Protein AF-A0A3D4F5P3-F1 (afdb_monomer)

Foldseek 3Di:
DWDAAPNRTQDPVQLVVQLVVVLVVCCVPPVDDCPVCSVVSSVVSVVVSSVVVVVVVVCVVVVHDDDPDDD

Sequence (71 aa):
MQTVVNGELLEGTWVEEEFSQIKSWHEQQSQVSCCERDEEFREQARQNVIGRLLLQQAAEKLDWEPTQEAV

Radius of gyration: 15.13 Å; Cα contacts (8 Å, |Δi|>4): 39; chains: 1; bounding box: 30×37×36 Å

Secondary structure (DSSP, 8-state):
--EEETTEEE-HHHHHHHHHHHHHHHHHHH-S-GGGGHHHHHHHHHHHHHHHHHHHHHHHHHT--------

pLDDT: mean 88.85, std 11.18, range [56.59, 97.62]

Solvent-accessible surface area (backbone atoms only — not comparable to full-atom values): 4315 Å² total; per-residue (Å²): 134,89,49,69,58,98,85,42,74,56,59,69,63,61,32,52,53,40,23,52,51,56,49,51,54,51,37,72,75,64,78,51,84,58,74,90,46,47,69,59,44,45,51,51,17,42,52,53,51,52,49,53,51,53,51,49,56,48,27,64,75,65,76,56,74,87,74,91,72,85,130

Mean predicted aligned error: 5.58 Å

Structure (mmCIF, N/CA/C/O backbone):
data_AF-A0A3D4F5P3-F1
#
_entry.id   AF-A0A3D4F5P3-F1
#
loop_
_atom_site.group_PDB
_atom_site.id
_atom_site.type_symbol
_atom_site.label_atom_id
_atom_site.label_alt_id
_atom_site.label_comp_id
_atom_site.label_asym_id
_atom_site.label_entity_id
_atom_site.label_seq_id
_atom_site.pdbx_PDB_ins_code
_atom_site.Cartn_x
_atom_site.Cartn_y
_atom_site.Cartn_z
_atom_site.occupancy
_atom_site.B_iso_or_equiv
_atom_site.auth_seq_id
_atom_site.auth_comp_id
_atom_site.auth_asym_id
_atom_site.auth_atom_id
_atom_site.pdbx_PDB_model_num
ATOM 1 N N . MET A 1 1 ? -4.888 -13.880 1.358 1.00 60.94 1 MET A N 1
ATOM 2 C CA . MET A 1 1 ? -4.646 -14.235 -0.059 1.00 60.94 1 MET A CA 1
ATOM 3 C C . MET A 1 1 ? -3.495 -13.383 -0.555 1.00 60.94 1 MET A C 1
ATOM 5 O O . MET A 1 1 ? -3.454 -12.214 -0.201 1.00 60.94 1 MET A O 1
ATOM 9 N N . GLN A 1 2 ? -2.550 -13.961 -1.294 1.00 81.75 2 GLN A N 1
ATOM 10 C CA . GLN A 1 2 ? -1.445 -13.201 -1.884 1.00 81.75 2 GLN A CA 1
ATOM 11 C C . GLN A 1 2 ? -1.939 -12.481 -3.141 1.00 81.75 2 GLN A C 1
ATOM 13 O O . GLN A 1 2 ? -2.643 -13.083 -3.950 1.00 81.75 2 GLN A O 1
ATOM 18 N N . THR A 1 3 ? -1.600 -11.199 -3.274 1.00 90.06 3 THR A N 1
ATOM 19 C CA . THR A 1 3 ? -1.922 -10.395 -4.460 1.00 90.06 3 THR A CA 1
ATOM 20 C C . THR A 1 3 ? -0.649 -10.232 -5.276 1.00 90.06 3 THR A C 1
ATOM 22 O O . THR A 1 3 ? 0.383 -9.868 -4.723 1.00 90.06 3 THR A O 1
ATOM 25 N N . VAL A 1 4 ? -0.713 -10.521 -6.574 1.00 95.38 4 VAL A N 1
ATOM 26 C CA . VAL A 1 4 ? 0.410 -10.352 -7.503 1.00 95.38 4 VAL A CA 1
ATOM 27 C C . VAL A 1 4 ? 0.009 -9.317 -8.547 1.00 95.38 4 VAL A C 1
ATOM 29 O O . VAL A 1 4 ? -1.036 -9.459 -9.180 1.00 95.38 4 VAL A O 1
ATOM 32 N N . VAL A 1 5 ? 0.832 -8.287 -8.726 1.00 95.62 5 VAL A N 1
ATOM 33 C CA . VAL A 1 5 ? 0.596 -7.168 -9.645 1.00 95.62 5 VAL A CA 1
ATOM 34 C C . VAL A 1 5 ? 1.714 -7.159 -10.681 1.00 95.62 5 VAL A C 1
ATOM 36 O O . VAL A 1 5 ? 2.868 -6.912 -10.353 1.00 95.62 5 VAL A O 1
ATOM 39 N N . ASN A 1 6 ? 1.387 -7.477 -11.936 1.00 95.81 6 ASN A N 1
ATOM 40 C CA . ASN A 1 6 ? 2.356 -7.572 -13.041 1.00 95.81 6 ASN A CA 1
ATOM 41 C C . ASN A 1 6 ? 3.584 -8.465 -12.751 1.00 95.81 6 ASN A C 1
ATOM 43 O O . ASN A 1 6 ? 4.664 -8.236 -13.284 1.00 95.81 6 ASN A O 1
ATOM 47 N N . GLY A 1 7 ? 3.414 -9.508 -11.934 1.00 95.12 7 GLY A N 1
ATOM 48 C CA . GLY A 1 7 ? 4.489 -10.434 -11.553 1.00 95.12 7 GLY A CA 1
ATOM 49 C C . GLY A 1 7 ? 5.222 -10.064 -10.262 1.00 95.12 7 GLY A C 1
ATOM 50 O O . GLY A 1 7 ? 6.000 -10.874 -9.768 1.00 95.12 7 GLY A O 1
ATOM 51 N N . GLU A 1 8 ? 4.931 -8.902 -9.680 1.00 94.75 8 GLU A N 1
ATOM 52 C CA . GLU A 1 8 ? 5.461 -8.479 -8.388 1.00 94.75 8 GLU A CA 1
ATOM 53 C C . GLU A 1 8 ? 4.499 -8.847 -7.256 1.00 94.75 8 GLU A C 1
ATOM 55 O O . GLU A 1 8 ? 3.282 -8.659 -7.363 1.00 94.75 8 GLU A O 1
ATOM 60 N N . LEU A 1 9 ? 5.036 -9.417 -6.177 1.00 94.62 9 LEU A N 1
ATOM 61 C CA . LEU A 1 9 ? 4.245 -9.772 -5.007 1.00 94.62 9 LEU A CA 1
ATOM 62 C C . LEU A 1 9 ? 3.939 -8.511 -4.203 1.00 94.62 9 LEU A C 1
ATOM 64 O O . LEU A 1 9 ? 4.840 -7.787 -3.797 1.00 94.62 9 LEU A O 1
ATOM 68 N N . LEU A 1 10 ? 2.660 -8.285 -3.929 1.00 93.31 10 LEU A N 1
ATOM 69 C CA . LEU A 1 10 ? 2.239 -7.224 -3.034 1.00 93.31 10 LEU A CA 1
ATOM 70 C C . LEU A 1 10 ? 2.399 -7.706 -1.589 1.00 93.31 10 LEU A C 1
ATOM 72 O O . LEU A 1 10 ? 1.660 -8.586 -1.130 1.00 93.31 10 LEU A O 1
ATOM 76 N N . GLU A 1 11 ? 3.378 -7.136 -0.892 1.00 92.19 11 GLU A N 1
ATOM 77 C CA . GLU A 1 11 ? 3.690 -7.482 0.492 1.00 92.19 11 GLU A CA 1
ATOM 78 C C . GLU A 1 11 ? 2.513 -7.159 1.417 1.00 92.19 11 GLU A C 1
ATOM 80 O O . GLU A 1 11 ? 1.964 -6.054 1.418 1.00 92.19 11 GLU A O 1
ATOM 85 N N . GLY A 1 12 ? 2.119 -8.134 2.239 1.00 89.81 12 GLY A N 1
ATOM 86 C CA . GLY A 1 12 ? 0.978 -7.975 3.144 1.00 89.81 12 GLY A CA 1
ATOM 87 C C . GLY A 1 12 ? 1.182 -6.850 4.162 1.00 89.81 12 GLY A C 1
ATOM 88 O O . GLY A 1 12 ? 0.222 -6.182 4.539 1.00 89.81 12 GLY A O 1
ATOM 89 N N . THR A 1 13 ? 2.431 -6.592 4.556 1.00 94.75 13 THR A N 1
ATOM 90 C CA . THR A 1 13 ? 2.790 -5.508 5.479 1.00 94.75 13 THR A CA 1
ATOM 91 C C . THR A 1 13 ? 2.439 -4.131 4.923 1.00 94.75 13 THR A C 1
ATOM 93 O O . THR A 1 13 ? 1.937 -3.304 5.675 1.00 94.75 13 THR A O 1
ATOM 96 N N . TRP A 1 14 ? 2.586 -3.900 3.613 1.00 95.50 14 TRP A N 1
ATOM 97 C CA . TRP A 1 14 ? 2.233 -2.620 2.985 1.00 95.50 14 TRP A CA 1
ATOM 98 C C . TRP A 1 14 ? 0.738 -2.313 3.103 1.00 95.50 14 TRP A C 1
ATOM 100 O O . TRP A 1 14 ? 0.346 -1.161 3.288 1.00 95.50 14 TRP A O 1
ATOM 110 N N . VAL A 1 15 ? -0.105 -3.347 3.018 1.00 95.69 15 VAL A N 1
ATOM 111 C CA . VAL A 1 15 ? -1.558 -3.205 3.188 1.00 95.69 15 VAL A CA 1
ATOM 112 C C . VAL A 1 15 ? -1.905 -2.903 4.640 1.00 95.69 15 VAL A C 1
ATOM 114 O O . VAL A 1 15 ? -2.743 -2.041 4.886 1.00 95.69 15 VAL A O 1
ATOM 117 N N . GLU A 1 16 ? -1.268 -3.573 5.604 1.00 95.62 16 GLU A N 1
ATOM 118 C CA . GLU A 1 16 ? -1.519 -3.317 7.030 1.00 95.62 16 GLU A CA 1
ATOM 119 C C . GLU A 1 16 ? -1.050 -1.921 7.464 1.00 95.62 16 GLU A C 1
ATOM 121 O O . GLU A 1 16 ? -1.727 -1.259 8.255 1.00 95.62 16 GLU A O 1
ATOM 126 N N . GLU A 1 17 ? 0.077 -1.448 6.933 1.00 96.94 17 GLU A N 1
ATOM 127 C CA . GLU A 1 17 ? 0.584 -0.096 7.175 1.00 96.94 17 GLU A CA 1
ATOM 128 C C . GLU A 1 17 ? -0.379 0.964 6.630 1.00 96.94 17 GLU A C 1
ATOM 130 O O . GLU A 1 17 ? -0.765 1.883 7.355 1.00 96.94 17 GLU A O 1
ATOM 135 N N . GLU A 1 18 ? -0.829 0.812 5.382 1.00 97.19 18 GLU A N 1
ATOM 136 C CA . GLU A 1 18 ? -1.806 1.714 4.765 1.00 97.19 18 GLU A CA 1
ATOM 137 C C . GLU A 1 18 ? -3.152 1.686 5.506 1.00 97.19 18 GLU A C 1
ATOM 139 O O . GLU A 1 18 ? -3.724 2.733 5.808 1.00 97.19 18 GLU A O 1
ATOM 144 N N . PHE A 1 19 ? -3.638 0.495 5.865 1.00 95.94 19 PHE A N 1
ATOM 145 C CA . PHE A 1 19 ? -4.855 0.323 6.658 1.00 95.94 19 PHE A CA 1
ATOM 146 C C . PHE A 1 19 ? -4.756 1.058 8.000 1.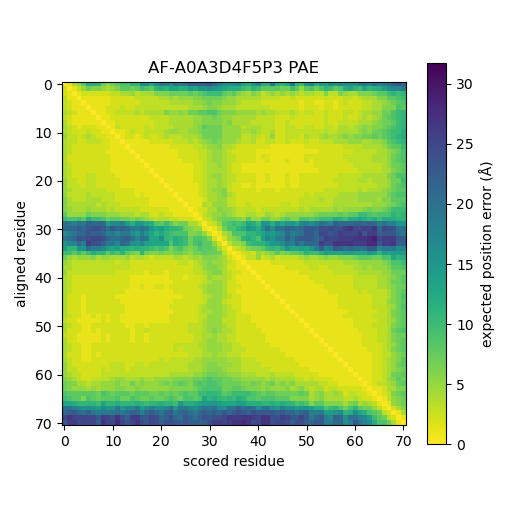00 95.94 19 PHE A C 1
ATOM 148 O O . PHE A 1 19 ? -5.683 1.774 8.382 1.00 95.94 19 PHE A O 1
ATOM 155 N N . SER A 1 20 ? -3.619 0.934 8.688 1.00 94.38 20 SER A N 1
ATOM 156 C CA . SER A 1 20 ? -3.379 1.609 9.967 1.00 94.38 20 SER A CA 1
ATOM 157 C C . SER A 1 20 ? -3.413 3.135 9.823 1.00 94.38 20 SER A C 1
ATOM 159 O O . SER A 1 20 ? -3.959 3.822 10.689 1.00 94.38 20 SER A O 1
ATOM 161 N N . GLN A 1 21 ? -2.888 3.675 8.718 1.00 94.38 21 GLN A N 1
ATOM 162 C CA . GLN A 1 21 ? -2.945 5.111 8.428 1.00 94.38 21 GLN A CA 1
ATOM 163 C C . GLN A 1 21 ? -4.372 5.591 8.141 1.00 94.38 21 GLN A C 1
ATOM 165 O O . GLN A 1 21 ? -4.812 6.574 8.742 1.00 94.38 21 GLN A O 1
ATOM 170 N N . ILE A 1 22 ? -5.114 4.880 7.283 1.00 93.12 22 ILE A N 1
ATOM 171 C CA . ILE A 1 22 ? -6.516 5.196 6.958 1.00 93.12 22 ILE A CA 1
ATOM 172 C C . ILE A 1 22 ? -7.367 5.192 8.232 1.00 93.12 22 ILE A C 1
ATOM 174 O O . ILE A 1 22 ? -8.111 6.140 8.495 1.00 93.12 22 ILE A O 1
ATOM 178 N N . LYS A 1 23 ? -7.216 4.150 9.056 1.00 91.06 23 LYS A N 1
ATOM 179 C CA . LYS A 1 23 ? -7.944 4.008 10.316 1.00 91.06 23 LYS A CA 1
ATOM 180 C C . LYS A 1 23 ? -7.624 5.144 11.287 1.00 91.06 23 LYS A C 1
ATOM 182 O O . LYS A 1 23 ? -8.546 5.794 11.770 1.00 91.06 23 LYS A O 1
ATOM 187 N N . SER A 1 24 ? -6.342 5.448 11.498 1.00 90.50 24 SER A N 1
ATOM 188 C CA . SER A 1 24 ? -5.907 6.548 12.372 1.00 90.50 24 SER A CA 1
ATOM 189 C C . SER A 1 24 ? -6.466 7.902 11.928 1.00 90.50 24 SER A C 1
ATOM 191 O O . SER A 1 24 ? -6.937 8.682 12.757 1.00 90.50 24 SER A O 1
ATOM 193 N N . TRP A 1 25 ? -6.478 8.181 10.620 1.00 90.44 25 TRP A N 1
ATOM 194 C CA . TRP A 1 25 ? -7.057 9.415 10.089 1.00 90.44 25 TRP A CA 1
ATOM 195 C C . TRP A 1 25 ? -8.558 9.522 10.397 1.00 90.44 25 TRP A C 1
ATOM 197 O O . TRP A 1 25 ? -9.016 10.548 10.904 1.00 90.44 25 TRP A O 1
ATOM 207 N N . HIS A 1 26 ? -9.323 8.455 10.157 1.00 87.12 26 HIS A N 1
ATOM 208 C CA . HIS A 1 26 ? -10.759 8.433 10.443 1.00 87.12 26 HIS A CA 1
ATOM 209 C C . HIS A 1 26 ? -11.074 8.528 11.944 1.00 87.12 26 HIS A C 1
ATOM 211 O O . HIS A 1 26 ? -11.975 9.276 12.330 1.00 87.12 26 HIS A O 1
ATOM 217 N N . GLU A 1 27 ? -10.318 7.829 12.794 1.00 86.31 27 GLU A N 1
ATOM 218 C CA . GLU A 1 27 ? -10.469 7.874 14.254 1.00 86.31 27 GLU A CA 1
ATOM 219 C C . GLU A 1 27 ? -10.229 9.289 14.805 1.00 86.31 27 GLU A C 1
ATOM 221 O O . GLU A 1 27 ? -10.999 9.763 15.645 1.00 86.31 27 GLU A O 1
ATOM 226 N N . GLN A 1 28 ? -9.223 9.999 14.280 1.00 86.44 28 GLN A N 1
ATOM 227 C CA . GLN A 1 28 ? -8.944 11.393 14.643 1.00 86.44 28 GLN A CA 1
ATOM 228 C C . GLN A 1 28 ? -10.066 12.353 14.228 1.00 86.44 28 GLN A C 1
ATOM 230 O O . GLN A 1 28 ? -10.372 13.290 14.965 1.00 86.44 28 GLN A O 1
ATOM 235 N N . GLN A 1 29 ? -10.674 12.145 13.056 1.00 84.56 29 GLN A N 1
ATOM 236 C CA . GLN A 1 29 ? -11.703 13.046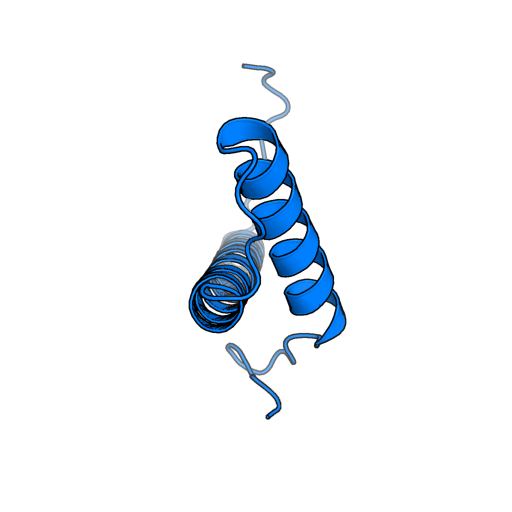 12.529 1.00 84.56 29 GLN A CA 1
ATOM 237 C C . GLN A 1 29 ? -13.080 12.834 13.165 1.00 84.56 29 GLN A C 1
ATOM 239 O O . GLN A 1 29 ? -13.824 13.797 13.338 1.00 84.56 29 GLN A O 1
ATOM 244 N N . SER A 1 30 ? -13.450 11.590 13.485 1.00 69.75 30 SER A N 1
ATOM 245 C CA . SER A 1 30 ? -14.845 11.258 13.798 1.00 69.75 30 SER A CA 1
ATOM 246 C C . SER A 1 30 ? -15.117 10.866 15.255 1.00 69.75 30 SER A C 1
ATOM 248 O O . SER A 1 30 ? -16.289 10.792 15.615 1.00 69.75 30 SER A O 1
ATOM 250 N N . GLN A 1 31 ? -14.105 10.617 16.099 1.00 60.69 31 GLN A N 1
ATOM 251 C CA . GLN A 1 31 ? -14.267 10.085 17.471 1.00 60.69 31 GLN A CA 1
ATOM 252 C C . GLN A 1 31 ? -15.114 8.788 17.577 1.00 60.69 31 GLN A C 1
ATOM 254 O O . GLN A 1 31 ? -15.490 8.389 18.679 1.00 60.69 31 GLN A O 1
ATOM 259 N N . VAL A 1 32 ? -15.423 8.107 16.465 1.00 59.31 32 VAL A N 1
ATOM 260 C CA . VAL A 1 32 ? -16.187 6.847 16.449 1.00 59.31 32 VAL A CA 1
ATOM 261 C C . VAL A 1 32 ? -15.218 5.668 16.354 1.00 59.31 32 VAL A C 1
ATOM 263 O O . VAL A 1 32 ? -14.278 5.684 15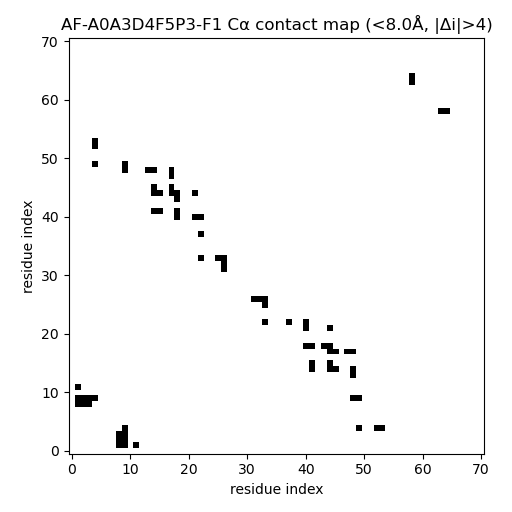.560 1.00 59.31 32 VAL A O 1
ATOM 266 N N . SER A 1 33 ? -15.459 4.631 17.164 1.00 57.44 33 SER A N 1
ATOM 267 C CA . SER A 1 33 ? -14.703 3.374 17.134 1.00 57.44 33 SER A CA 1
ATOM 268 C C . SER A 1 3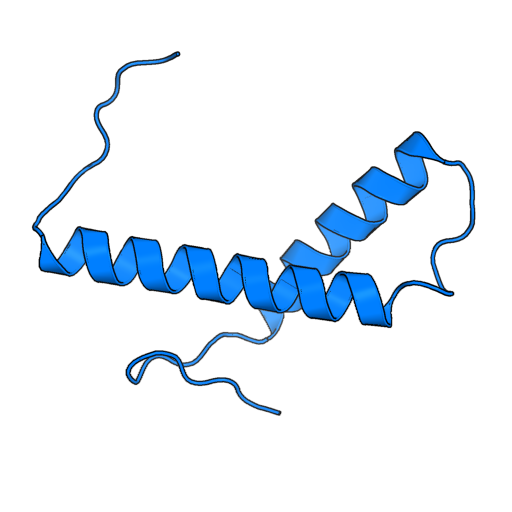3 ? -14.903 2.679 15.781 1.00 57.44 33 SER A C 1
ATOM 270 O O . SER A 1 33 ? -15.986 2.192 15.471 1.00 57.44 33 SER A O 1
ATOM 272 N N . CYS A 1 34 ? -13.854 2.677 14.958 1.00 63.09 34 CYS A N 1
ATOM 273 C CA . CYS A 1 34 ? -13.898 2.367 13.526 1.00 63.09 34 CYS A CA 1
ATOM 274 C C . CYS A 1 34 ? -14.041 0.879 13.153 1.00 63.09 34 CYS A C 1
ATOM 276 O O . CYS A 1 34 ? -13.995 0.554 11.969 1.00 63.09 34 CYS A O 1
ATOM 278 N N . CYS A 1 35 ? -14.232 -0.031 14.115 1.00 71.94 35 CYS A N 1
ATOM 279 C CA . CYS A 1 35 ? -14.205 -1.478 13.857 1.00 71.94 35 CYS A CA 1
ATOM 280 C C . CYS A 1 35 ? -15.255 -1.950 12.834 1.00 71.94 35 CYS A C 1
ATOM 282 O O . CYS A 1 35 ? -15.028 -2.935 12.140 1.00 71.94 35 CYS A O 1
ATOM 284 N N . GLU A 1 36 ? -16.383 -1.247 12.705 1.00 81.12 36 GLU A N 1
ATOM 285 C CA . GLU A 1 36 ? -17.448 -1.586 11.747 1.00 81.12 36 GLU A CA 1
ATOM 286 C C . GLU A 1 36 ? -17.032 -1.381 10.281 1.00 81.12 36 GLU A C 1
ATOM 288 O O . GLU A 1 36 ? -17.637 -1.964 9.385 1.00 81.12 36 GLU A O 1
ATOM 293 N N . ARG A 1 37 ? -15.994 -0.572 10.030 1.00 86.06 37 ARG A N 1
ATOM 294 C CA . ARG A 1 37 ? -15.515 -0.219 8.684 1.00 86.06 37 ARG A CA 1
ATOM 295 C C . ARG A 1 37 ? -14.135 -0.788 8.368 1.00 86.06 37 ARG A C 1
ATOM 297 O O . ARG A 1 37 ? -13.561 -0.464 7.333 1.00 86.06 37 ARG A O 1
ATO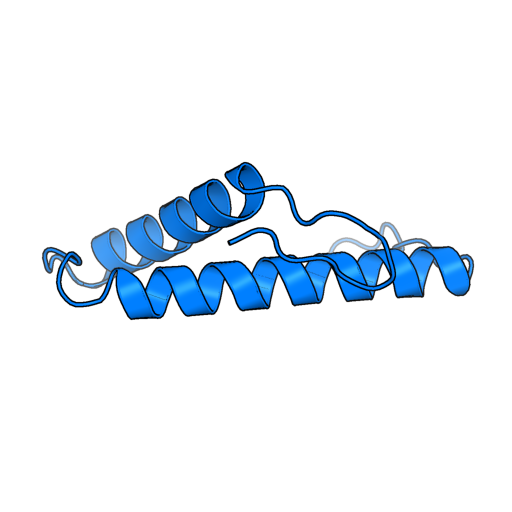M 304 N N . ASP A 1 38 ? -13.604 -1.665 9.220 1.00 90.06 38 ASP A N 1
ATOM 305 C CA . ASP A 1 38 ? -12.266 -2.233 9.034 1.00 90.06 38 ASP A CA 1
ATOM 306 C C . ASP A 1 38 ? -12.138 -2.982 7.692 1.00 90.06 38 ASP A C 1
ATOM 308 O O . ASP A 1 38 ? -11.097 -2.898 7.044 1.00 90.06 38 ASP A O 1
ATOM 312 N N . GLU A 1 39 ? -13.185 -3.676 7.232 1.0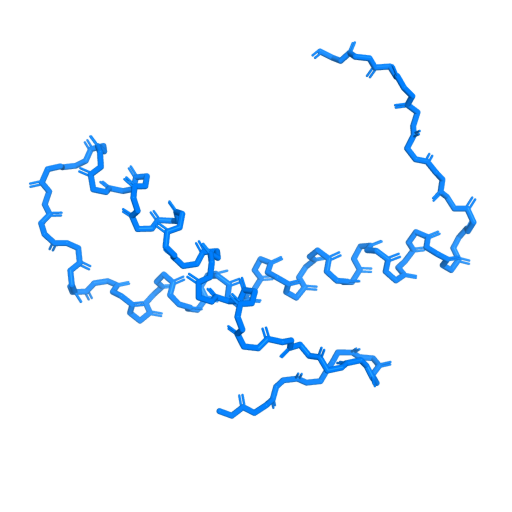0 91.69 39 GLU A N 1
ATOM 313 C CA . GLU A 1 39 ? -13.175 -4.354 5.926 1.00 91.69 39 GLU A CA 1
ATOM 314 C C . GLU A 1 39 ? -13.103 -3.358 4.757 1.00 91.69 39 GLU A C 1
ATOM 316 O O . GLU A 1 39 ? -12.306 -3.543 3.836 1.00 91.69 39 GLU A O 1
ATOM 321 N N . GLU A 1 40 ? -13.862 -2.262 4.834 1.00 91.44 40 GLU A N 1
ATOM 322 C CA . GLU A 1 40 ? -13.842 -1.178 3.847 1.00 91.44 40 GLU A CA 1
ATOM 323 C C . GLU A 1 40 ? -12.457 -0.519 3.781 1.00 91.44 40 GLU A C 1
ATOM 325 O O . GLU A 1 40 ? -11.889 -0.348 2.702 1.00 91.44 40 GLU A O 1
ATOM 330 N N . PHE A 1 41 ? -11.864 -0.209 4.934 1.00 93.00 41 PHE A N 1
ATOM 331 C CA . PHE A 1 41 ? -10.537 0.398 4.997 1.00 93.00 41 PHE A CA 1
ATOM 332 C C . PHE A 1 41 ? -9.435 -0.554 4.534 1.00 93.00 41 PHE A C 1
ATOM 334 O O . PHE A 1 41 ? -8.467 -0.109 3.923 1.00 93.00 41 PHE A O 1
ATOM 341 N N . ARG A 1 42 ? -9.572 -1.864 4.774 1.00 93.81 42 ARG A N 1
ATOM 342 C CA . ARG A 1 42 ? -8.642 -2.880 4.254 1.00 93.81 42 ARG A CA 1
ATOM 343 C C . ARG A 1 42 ? -8.737 -3.017 2.738 1.00 93.81 42 ARG A C 1
ATOM 345 O O . ARG A 1 42 ? -7.711 -3.180 2.079 1.00 93.81 42 ARG A O 1
ATOM 352 N N . GLU A 1 43 ? -9.943 -2.939 2.178 1.00 94.69 43 GLU A N 1
ATOM 353 C CA . GLU A 1 43 ? -10.149 -2.870 0.729 1.00 94.69 43 GLU A CA 1
ATOM 354 C C . GLU A 1 43 ? -9.481 -1.627 0.147 1.00 94.69 43 GLU A C 1
ATOM 356 O O . GLU A 1 43 ? -8.651 -1.743 -0.754 1.00 94.69 43 GLU A O 1
ATOM 361 N N . GLN A 1 44 ? -9.768 -0.457 0.716 1.00 95.56 44 GLN A N 1
ATOM 362 C CA . GLN A 1 44 ? -9.175 0.803 0.286 1.00 95.56 44 GLN A CA 1
ATOM 363 C C . GLN A 1 44 ? -7.645 0.775 0.380 1.00 95.56 44 GLN A C 1
ATOM 365 O O . GLN A 1 44 ? -6.967 1.139 -0.579 1.00 95.56 44 GLN A O 1
ATOM 370 N N . ALA A 1 45 ? -7.095 0.278 1.490 1.00 96.31 45 ALA A N 1
ATOM 371 C CA . ALA A 1 45 ? -5.658 0.132 1.683 1.00 96.31 45 ALA A CA 1
ATOM 372 C C . ALA A 1 45 ? -5.020 -0.719 0.583 1.00 96.31 45 ALA A C 1
ATOM 374 O O . ALA A 1 45 ? -4.008 -0.343 -0.008 1.00 96.31 45 ALA A O 1
ATOM 375 N N . ARG A 1 46 ? -5.645 -1.850 0.249 1.00 95.88 46 ARG A N 1
ATOM 376 C CA . ARG A 1 46 ? -5.157 -2.720 -0.818 1.00 95.88 46 ARG A CA 1
ATOM 377 C C . ARG A 1 46 ? -5.174 -2.016 -2.172 1.00 95.88 46 ARG A C 1
ATOM 379 O O . ARG A 1 46 ? -4.189 -2.108 -2.898 1.00 95.88 46 ARG A O 1
ATOM 386 N N . GLN A 1 47 ? -6.253 -1.306 -2.505 1.00 97.31 47 GLN A N 1
ATOM 387 C CA . GLN A 1 47 ? -6.343 -0.564 -3.767 1.00 97.31 47 GLN A CA 1
ATOM 388 C C . GLN A 1 47 ? -5.297 0.555 -3.846 1.00 97.31 47 GLN A C 1
ATOM 390 O O . GLN A 1 47 ? -4.654 0.714 -4.883 1.00 97.31 47 GLN A O 1
ATOM 395 N N . ASN A 1 48 ? -5.055 1.272 -2.746 1.00 97.56 48 ASN A N 1
ATOM 396 C CA . ASN A 1 48 ? -4.023 2.306 -2.676 1.00 97.56 48 ASN A CA 1
ATOM 397 C C . ASN A 1 48 ? -2.620 1.728 -2.916 1.00 97.56 48 ASN A C 1
ATOM 399 O O . ASN A 1 48 ? -1.858 2.275 -3.715 1.00 97.56 48 ASN A O 1
ATOM 403 N N . VAL A 1 49 ? -2.284 0.605 -2.269 1.00 97.38 49 VAL A N 1
ATOM 404 C CA . VAL A 1 49 ? -0.985 -0.065 -2.451 1.00 97.38 49 VAL A CA 1
ATOM 405 C C . VAL A 1 49 ? -0.826 -0.575 -3.887 1.00 97.38 49 VAL A C 1
ATOM 407 O O . VAL A 1 49 ? 0.217 -0.339 -4.491 1.00 97.38 49 VAL A O 1
ATOM 410 N N . ILE A 1 50 ? -1.861 -1.201 -4.467 1.00 97.25 50 ILE A N 1
ATOM 411 C CA . ILE A 1 50 ? -1.854 -1.623 -5.880 1.00 97.25 50 ILE A CA 1
ATOM 412 C C . ILE A 1 50 ? -1.616 -0.419 -6.797 1.00 97.25 50 ILE A C 1
ATOM 414 O O . ILE A 1 50 ? -0.782 -0.486 -7.695 1.00 97.25 50 ILE A O 1
ATOM 418 N N . GLY A 1 51 ? -2.322 0.691 -6.567 1.00 97.62 51 GLY A N 1
ATOM 419 C CA . GLY A 1 51 ? -2.178 1.908 -7.362 1.00 97.62 51 GLY A CA 1
ATOM 420 C C . GLY A 1 51 ? -0.759 2.471 -7.315 1.00 97.62 51 GLY A C 1
ATOM 421 O O . GLY A 1 51 ? -0.188 2.770 -8.362 1.00 97.62 51 GLY A O 1
ATOM 422 N N . ARG A 1 52 ? -0.155 2.559 -6.123 1.00 96.56 52 ARG A N 1
ATOM 423 C CA . ARG A 1 52 ? 1.239 3.008 -5.966 1.00 96.56 52 ARG A CA 1
ATOM 424 C C . ARG A 1 52 ? 2.223 2.094 -6.686 1.00 96.56 52 ARG A C 1
ATOM 426 O O . ARG A 1 52 ? 3.103 2.596 -7.377 1.00 96.56 52 ARG A O 1
ATOM 433 N N . LEU A 1 53 ? 2.034 0.781 -6.579 1.00 96.62 53 LEU A N 1
ATOM 434 C CA . LEU A 1 53 ? 2.879 -0.197 -7.256 1.00 96.62 53 LEU A CA 1
ATOM 435 C C . LEU A 1 53 ? 2.792 -0.070 -8.781 1.00 96.62 53 LEU A C 1
ATOM 437 O O . LEU A 1 53 ? 3.808 -0.042 -9.466 1.00 96.62 53 LEU A O 1
ATOM 441 N N . LEU A 1 54 ? 1.581 0.091 -9.320 1.00 97.25 54 LEU A N 1
ATOM 442 C CA . LEU A 1 54 ? 1.377 0.317 -10.751 1.00 97.25 54 LEU A CA 1
ATOM 443 C C . LEU A 1 54 ? 2.015 1.627 -11.229 1.00 97.25 54 LEU A C 1
ATOM 445 O O . LEU A 1 54 ? 2.593 1.657 -12.315 1.00 97.25 54 LEU A O 1
ATOM 449 N N . LEU A 1 55 ? 1.925 2.699 -10.437 1.00 96.44 55 LEU A N 1
ATOM 450 C CA . LEU A 1 55 ? 2.573 3.974 -10.750 1.00 96.44 55 LEU A CA 1
ATOM 451 C C . LEU A 1 55 ? 4.098 3.847 -10.740 1.00 96.44 55 LEU A C 1
ATOM 453 O O . LEU A 1 55 ? 4.741 4.357 -11.653 1.00 96.44 55 LEU A O 1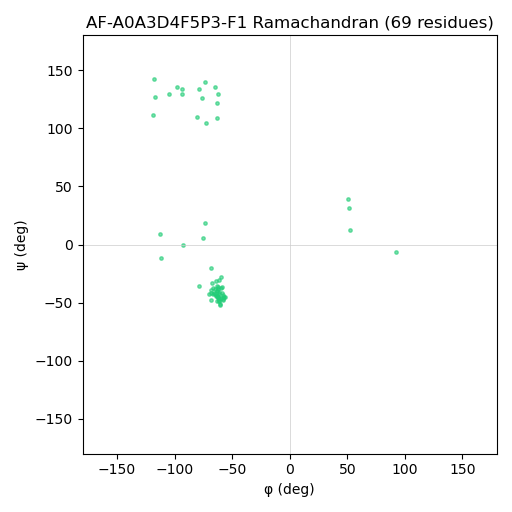
ATOM 457 N N . GLN A 1 56 ? 4.664 3.135 -9.765 1.00 94.75 56 GLN A N 1
ATOM 458 C CA . GLN A 1 56 ? 6.097 2.859 -9.708 1.00 94.75 56 GLN A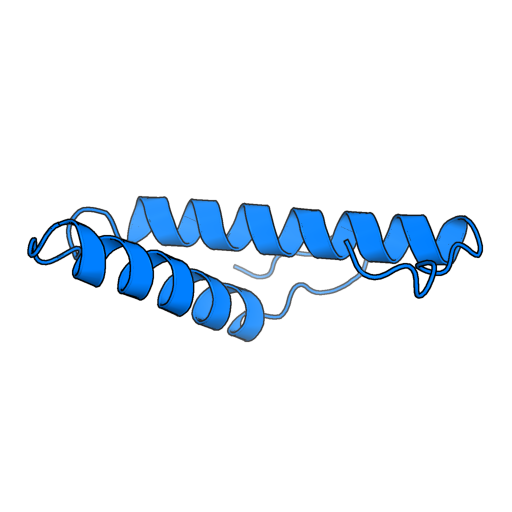 CA 1
ATOM 459 C C . GLN A 1 56 ? 6.556 2.063 -10.938 1.00 94.75 56 GLN A C 1
ATOM 461 O O . GLN A 1 56 ? 7.457 2.499 -11.648 1.00 94.75 56 GLN A O 1
ATOM 466 N N . GLN A 1 57 ? 5.884 0.955 -11.257 1.00 95.88 57 GLN A N 1
ATOM 467 C CA . GLN A 1 57 ? 6.201 0.137 -12.433 1.00 95.88 57 GLN A CA 1
ATOM 468 C C . GLN A 1 57 ? 6.078 0.935 -13.742 1.00 95.88 57 GLN A C 1
ATOM 470 O O . GLN A 1 57 ? 6.861 0.750 -14.676 1.00 95.88 57 GLN A O 1
ATOM 475 N N . ALA A 1 58 ? 5.092 1.832 -13.835 1.00 97.00 58 ALA A N 1
ATOM 476 C CA . ALA A 1 58 ? 4.940 2.716 -14.984 1.00 97.00 58 ALA A CA 1
ATOM 477 C C . ALA A 1 58 ? 6.071 3.752 -15.069 1.00 97.00 58 ALA A C 1
ATOM 479 O O . ALA A 1 58 ? 6.578 3.982 -16.165 1.00 97.00 58 ALA A O 1
ATOM 480 N N . ALA A 1 59 ? 6.479 4.343 -13.943 1.00 96.19 59 ALA A N 1
ATOM 481 C CA . ALA A 1 59 ? 7.600 5.276 -13.879 1.00 96.19 59 ALA A CA 1
ATOM 482 C C . ALA A 1 59 ? 8.912 4.610 -14.314 1.00 96.19 59 ALA A C 1
ATOM 484 O O . ALA A 1 59 ? 9.583 5.124 -15.205 1.00 96.19 59 ALA A O 1
ATOM 485 N N . GLU A 1 60 ? 9.212 3.422 -13.782 1.00 95.00 60 GLU A N 1
ATOM 486 C CA . GLU A 1 60 ? 10.382 2.623 -14.171 1.00 95.00 60 GLU A CA 1
ATOM 487 C C . GLU A 1 60 ? 10.369 2.294 -15.670 1.00 95.00 60 GLU A C 1
ATOM 489 O O . GLU A 1 60 ? 11.373 2.440 -16.363 1.00 95.00 60 GLU A O 1
ATOM 494 N N . LYS A 1 61 ? 9.206 1.904 -16.209 1.00 95.94 61 LYS A N 1
ATOM 495 C CA . LYS A 1 61 ? 9.049 1.610 -17.641 1.00 95.94 61 LYS A CA 1
ATOM 496 C C . LYS A 1 61 ? 9.274 2.835 -18.534 1.00 95.94 61 LYS A C 1
ATOM 498 O O . LYS A 1 61 ? 9.672 2.673 -19.688 1.00 95.94 61 LYS A O 1
ATOM 503 N N . LEU A 1 62 ? 8.950 4.027 -18.043 1.00 96.56 62 LEU A N 1
ATOM 504 C CA . LEU A 1 62 ? 9.063 5.285 -18.780 1.00 96.56 62 LEU A CA 1
ATOM 505 C C . LEU A 1 62 ? 10.402 5.999 -18.554 1.00 96.56 62 LEU A C 1
ATOM 507 O O . LEU A 1 62 ? 10.586 7.061 -19.144 1.00 96.56 62 LEU A O 1
ATOM 511 N N . ASP A 1 63 ? 11.302 5.439 -17.733 1.00 94.00 63 ASP A N 1
ATOM 512 C CA . ASP A 1 63 ? 12.515 6.120 -17.252 1.00 94.00 63 ASP A CA 1
ATOM 513 C C . ASP A 1 63 ? 12.179 7.508 -16.670 1.00 94.00 63 ASP A C 1
ATOM 515 O O . ASP A 1 63 ? 12.826 8.519 -16.938 1.00 94.00 63 ASP A O 1
ATOM 519 N N . TRP A 1 64 ? 11.054 7.572 -15.948 1.00 93.94 64 TRP A N 1
ATOM 520 C CA . TRP A 1 64 ? 10.527 8.804 -15.382 1.00 93.94 64 TRP A CA 1
ATOM 521 C C . TRP A 1 64 ? 11.010 8.975 -13.946 1.00 93.94 64 TRP A C 1
ATOM 523 O O . TRP A 1 64 ? 10.818 8.093 -13.108 1.00 93.94 64 TRP A O 1
ATOM 533 N N . GLU A 1 65 ? 11.549 10.155 -13.647 1.00 87.94 65 GLU A N 1
ATOM 534 C CA . GLU A 1 65 ? 11.929 10.556 -12.298 1.00 87.94 65 GLU A CA 1
ATOM 535 C C . GLU A 1 65 ? 11.117 11.778 -11.841 1.00 87.94 65 GLU A C 1
ATOM 537 O O . GLU A 1 65 ? 10.847 12.685 -12.640 1.00 87.94 65 GLU A O 1
ATOM 542 N N . PRO A 1 66 ? 10.732 11.842 -10.555 1.00 84.88 66 PRO A N 1
ATOM 543 C CA . PRO A 1 66 ? 10.064 13.011 -10.006 1.00 84.88 66 PRO A CA 1
ATOM 544 C C . PRO A 1 66 ? 10.990 14.233 -10.031 1.00 84.88 66 PRO A C 1
ATOM 546 O O . PRO A 1 66 ? 12.152 14.172 -9.624 1.00 84.88 66 PRO A O 1
ATOM 549 N N . THR A 1 67 ? 10.459 15.381 -10.452 1.00 85.50 67 THR A N 1
ATOM 550 C CA . THR A 1 67 ? 11.162 16.662 -10.347 1.00 85.50 67 THR A CA 1
ATOM 551 C C . THR A 1 67 ? 11.175 17.136 -8.892 1.00 85.50 67 THR A C 1
ATOM 553 O O . THR A 1 67 ? 10.185 17.031 -8.175 1.00 85.50 67 THR A O 1
ATOM 556 N N . GLN A 1 68 ? 12.298 17.697 -8.442 1.00 81.69 68 GLN A N 1
ATOM 557 C CA . GLN A 1 68 ? 12.473 18.234 -7.080 1.00 81.69 68 GLN A CA 1
ATOM 558 C C . GLN A 1 68 ? 11.735 19.573 -6.849 1.00 81.69 68 GLN A C 1
ATOM 560 O O . GLN A 1 68 ? 12.078 20.320 -5.933 1.00 81.69 68 GLN A O 1
ATOM 565 N N . GLU A 1 69 ? 10.754 19.928 -7.682 1.00 74.62 69 GLU A N 1
ATOM 566 C CA . GLU A 1 69 ? 9.990 21.162 -7.496 1.00 74.62 69 GLU A CA 1
ATOM 567 C C . GLU A 1 69 ? 9.046 20.992 -6.302 1.00 74.62 69 GLU A C 1
ATOM 569 O O . GLU A 1 69 ? 8.041 20.289 -6.370 1.00 74.62 69 GLU A O 1
ATOM 574 N N . ALA A 1 70 ? 9.407 21.617 -5.180 1.00 63.06 70 ALA A N 1
ATOM 575 C CA . 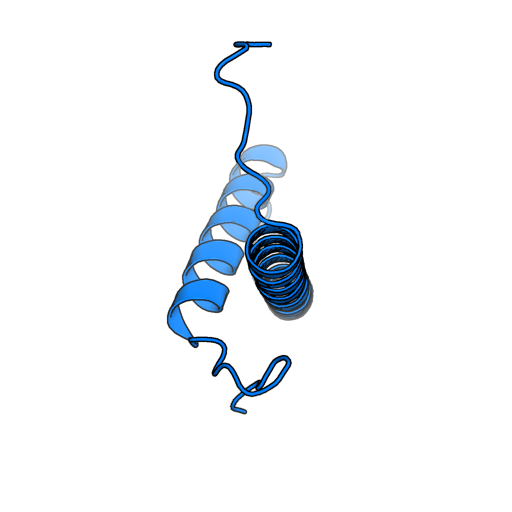ALA A 1 70 ? 8.536 21.721 -4.020 1.00 63.06 70 ALA A CA 1
ATOM 576 C C . ALA A 1 70 ? 7.287 22.537 -4.393 1.00 63.06 70 ALA A C 1
ATOM 578 O O . ALA A 1 70 ? 7.411 23.687 -4.821 1.00 63.06 70 ALA A O 1
ATOM 579 N N . VAL A 1 71 ? 6.107 21.932 -4.230 1.00 56.59 71 VAL A N 1
ATOM 580 C CA . VAL A 1 71 ? 4.797 22.603 -4.304 1.00 56.59 71 VAL A CA 1
ATOM 581 C C . VAL A 1 71 ? 4.379 23.056 -2.914 1.00 56.59 71 VAL A C 1
ATOM 583 O O . VAL A 1 71 ? 4.508 22.238 -1.974 1.00 56.59 71 VAL A O 1
#